Protein AF-A0AAD5H6Z2-F1 (afdb_monomer_lite)

pLDDT: mean 87.4, std 16.62, range [40.72, 98.5]

InterPro domains:
  IPR002963 Expansin [PTHR31867] (13-166)
  IPR007112 Expansin/pollen allergen, DPBB domain [PS50842] (51-167)
  IPR009009 RlpA-like protein, double-psi beta-barrel domain [PF03330] (81-165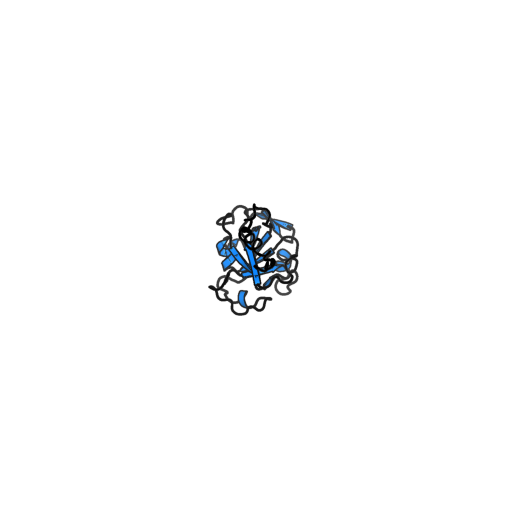)
  IPR036908 RlpA-like domain superfamily [G3DSA:2.40.40.10] (17-167)
  IPR036908 RlpA-like domain superfamily [SSF50685] (31-165)

Organism: NCBI:txid2649997

Secondary structure (DSSP, 8-state):
--PPPPP------S-SS--S--------S--PPPEEEEEES-TT--STTTSSTT---SPPTTSTTTT-EEEEETTSTT-TT-TT-EEEEE----EEE-TTS-EEE-TT-BS-TT-EEEEEEEEEE-S--GGGHHHHHHHSSSSSEEEEEEHHHHHHHB-GGGSEEE-

Sequence (167 aa):
MARQVARTLSLSAVLLVACAAAGAAADSGAGWRTGRATHYSAPGDQWTIHDGSCTHKYIWPDIGPGWDAGAISDQNDEFIGSCGRCYEIRCNPIKFKDGYGAELDRKSVCYDPSASVVIQIVDACPCSYPGNYYSNKRWCCGDMDHFDISVWAFEKLADLKWGVIAL

Radius of gyration: 24.47 Å; chains: 1; bounding box: 32×102×31 Å

Foldseek 3Di:
DDDDDDDDDDPDDDPDPDPPPPPPPPDPPPPDFKFKEFADDDVVGPQVLQPAPLNNHDFACPPDLTQFAKAWFPLDPPNPPQAFDKDKDAFDQQWDAWLVGDIDHRNPFWPDRVDIGIYGYRHHLYCDDPVCNPVSVGARPNPGTYIHTHPVRVVNTGDNVSRMTMD

Structure (mmCIF, N/CA/C/O backbone):
data_AF-A0AAD5H6Z2-F1
#
_entry.id   AF-A0AAD5H6Z2-F1
#
loop_
_atom_site.group_PDB
_atom_site.id
_atom_site.type_symbol
_atom_site.label_atom_id
_atom_site.label_alt_id
_atom_site.label_comp_id
_atom_site.label_asym_id
_atom_site.label_entity_id
_atom_site.label_seq_id
_atom_site.pdbx_PDB_ins_code
_atom_site.Cartn_x
_atom_site.Cartn_y
_atom_site.Cartn_z
_atom_site.occupancy
_atom_site.B_iso_or_equiv
_atom_site.auth_seq_id
_atom_site.auth_comp_id
_atom_site.auth_asym_id
_atom_site.auth_atom_id
_atom_site.pdbx_PDB_model_num
ATOM 1 N N . MET A 1 1 ? 6.665 -89.708 8.529 1.00 44.94 1 MET A N 1
ATOM 2 C CA . MET A 1 1 ? 7.796 -88.873 8.993 1.00 44.94 1 MET A CA 1
ATOM 3 C C . MET A 1 1 ? 7.654 -87.489 8.371 1.00 44.94 1 MET A C 1
ATOM 5 O O . MET A 1 1 ? 8.042 -87.309 7.227 1.00 44.94 1 MET A O 1
ATOM 9 N N . ALA A 1 2 ? 7.018 -86.548 9.071 1.00 40.72 2 ALA A N 1
ATOM 10 C CA . ALA A 1 2 ? 6.809 -85.181 8.589 1.00 40.72 2 ALA A CA 1
ATOM 11 C C . ALA A 1 2 ? 7.687 -84.223 9.406 1.00 40.72 2 ALA A C 1
ATOM 13 O O . ALA A 1 2 ? 7.596 -84.197 10.632 1.00 40.72 2 ALA A O 1
ATOM 14 N N . ARG A 1 3 ? 8.575 -83.488 8.726 1.00 46.94 3 ARG A N 1
ATOM 15 C CA . ARG A 1 3 ? 9.413 -82.434 9.314 1.00 46.94 3 ARG A CA 1
ATOM 16 C C . ARG A 1 3 ? 8.564 -81.177 9.515 1.00 46.94 3 ARG A C 1
ATOM 18 O O . ARG A 1 3 ? 7.939 -80.705 8.570 1.00 46.94 3 ARG A O 1
ATOM 25 N N . GLN A 1 4 ? 8.566 -80.640 10.733 1.00 50.50 4 GLN A N 1
ATOM 26 C CA . GLN A 1 4 ? 8.063 -79.299 11.032 1.00 50.50 4 GLN A CA 1
ATOM 27 C C . GLN A 1 4 ? 8.910 -78.259 10.289 1.00 50.50 4 GLN A C 1
ATOM 29 O O . GLN A 1 4 ? 10.132 -78.248 10.430 1.00 50.50 4 GLN A O 1
ATOM 34 N N . VAL A 1 5 ? 8.263 -77.376 9.527 1.00 56.16 5 VAL A N 1
ATOM 35 C CA . VAL A 1 5 ? 8.890 -76.156 9.007 1.00 56.16 5 VAL A CA 1
ATOM 36 C C . VAL A 1 5 ? 8.455 -75.001 9.900 1.00 56.16 5 VAL A C 1
ATOM 38 O O . VAL A 1 5 ? 7.266 -74.775 10.126 1.00 56.16 5 VAL A O 1
ATOM 41 N N . ALA A 1 6 ? 9.456 -74.347 10.477 1.00 53.34 6 ALA A N 1
ATOM 42 C CA . ALA A 1 6 ? 9.323 -73.264 11.428 1.00 53.34 6 ALA A CA 1
ATOM 43 C C . ALA A 1 6 ? 8.817 -71.966 10.780 1.00 53.34 6 ALA A C 1
ATOM 45 O O . ALA A 1 6 ? 9.007 -71.707 9.594 1.00 53.34 6 ALA A O 1
ATOM 46 N N . ARG A 1 7 ? 8.196 -71.158 11.641 1.00 59.69 7 ARG A N 1
ATOM 47 C CA . ARG A 1 7 ? 7.712 -69.792 11.435 1.00 59.69 7 ARG A CA 1
ATOM 48 C C . ARG A 1 7 ? 8.776 -68.878 10.818 1.00 59.69 7 ARG A C 1
ATOM 50 O O . ARG A 1 7 ? 9.888 -68.805 11.335 1.00 59.69 7 ARG A O 1
ATOM 57 N N . THR A 1 8 ? 8.366 -68.053 9.862 1.00 52.09 8 THR A N 1
ATOM 58 C CA . THR A 1 8 ? 9.019 -66.774 9.563 1.00 52.09 8 THR A CA 1
ATOM 59 C C . THR A 1 8 ? 7.998 -65.643 9.615 1.00 52.09 8 THR A C 1
ATOM 61 O O . THR A 1 8 ? 6.852 -65.773 9.191 1.00 52.09 8 THR A O 1
ATOM 64 N N . LEU A 1 9 ? 8.433 -64.568 10.268 1.00 56.19 9 LEU A N 1
ATOM 65 C CA . LEU A 1 9 ? 7.695 -63.376 10.653 1.00 56.19 9 LEU A CA 1
ATOM 66 C C . LEU A 1 9 ? 7.073 -62.650 9.454 1.00 56.19 9 LEU A C 1
ATOM 68 O O . LEU A 1 9 ? 7.701 -62.489 8.413 1.00 56.19 9 LEU A O 1
ATOM 72 N N . SER A 1 10 ? 5.898 -62.065 9.664 1.00 55.44 10 SER A N 1
ATOM 73 C CA . SER A 1 10 ? 5.467 -60.876 8.923 1.00 55.44 10 SER A CA 1
ATOM 74 C C . SER A 1 10 ? 4.693 -59.955 9.862 1.00 55.44 10 SER A C 1
ATOM 76 O O . SER A 1 10 ? 3.475 -59.843 9.809 1.00 55.44 10 SER A O 1
ATOM 78 N N . LEU A 1 11 ? 5.428 -59.320 10.780 1.00 55.53 11 LEU A N 1
ATOM 79 C CA . LEU A 1 11 ? 4.986 -58.094 11.444 1.00 55.53 11 LEU A CA 1
ATOM 80 C C . LEU A 1 11 ? 5.367 -56.935 10.518 1.00 55.53 11 LEU A C 1
ATOM 82 O O . LEU A 1 11 ? 6.503 -56.482 10.583 1.00 55.53 11 LEU A O 1
ATOM 86 N N . SER A 1 12 ? 4.481 -56.498 9.623 1.00 58.59 12 SER A N 1
ATOM 87 C CA . SER A 1 12 ? 4.563 -55.181 8.955 1.00 58.59 12 SER A CA 1
ATOM 88 C C . SER A 1 12 ? 3.335 -54.963 8.074 1.00 58.59 12 SER A C 1
ATOM 90 O O . SER A 1 12 ? 3.412 -55.067 6.856 1.00 58.59 12 SER A O 1
ATOM 92 N N . ALA A 1 13 ? 2.176 -54.703 8.679 1.00 55.59 13 ALA A N 1
ATOM 93 C CA . ALA A 1 13 ? 0.990 -54.293 7.922 1.00 55.59 13 ALA A CA 1
ATOM 94 C C . ALA A 1 13 ? -0.037 -53.537 8.787 1.00 55.59 13 ALA A C 1
ATOM 96 O O . ALA A 1 13 ? -1.214 -53.866 8.741 1.00 55.59 13 ALA A O 1
ATOM 97 N N . VAL A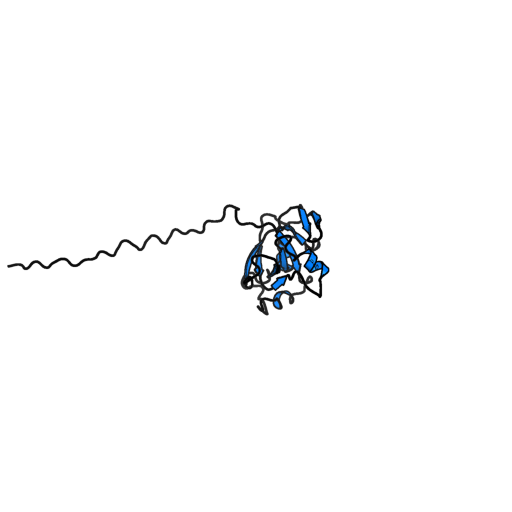 1 14 ? 0.366 -52.567 9.625 1.00 56.47 14 VAL A N 1
ATOM 98 C CA . VAL A 1 14 ? -0.622 -51.745 10.377 1.00 56.47 14 VAL A CA 1
ATOM 99 C C . VAL A 1 14 ? -0.227 -50.260 10.512 1.00 56.47 14 VAL A C 1
ATOM 101 O O . VAL A 1 14 ? -0.714 -49.578 11.399 1.00 56.47 14 VAL A O 1
ATOM 104 N N . LEU A 1 15 ? 0.635 -49.696 9.655 1.00 53.78 15 LEU A N 1
ATOM 105 C CA . LEU A 1 15 ? 1.081 -48.299 9.845 1.00 53.78 15 LEU A CA 1
ATOM 106 C C . LEU A 1 15 ? 1.039 -47.423 8.584 1.00 53.78 15 LEU A C 1
ATOM 108 O O . LEU A 1 15 ? 1.991 -46.708 8.301 1.00 53.78 15 LEU A O 1
ATOM 112 N N . LEU A 1 16 ? -0.049 -47.470 7.806 1.00 53.31 16 LEU A N 1
ATOM 113 C CA . LEU A 1 16 ? -0.158 -46.667 6.573 1.00 53.31 16 LEU A CA 1
ATOM 114 C C . LEU A 1 16 ? -1.502 -45.954 6.341 1.00 53.31 16 LEU A C 1
ATOM 116 O O . LEU A 1 16 ? -1.745 -45.480 5.238 1.00 53.31 16 LEU A O 1
ATOM 120 N N . VAL A 1 17 ? -2.367 -45.805 7.353 1.00 57.84 17 VAL A N 1
ATOM 121 C CA . VAL A 1 17 ? -3.645 -45.073 7.182 1.00 57.84 17 VAL A CA 1
ATOM 122 C C . VAL A 1 17 ? -3.931 -44.134 8.358 1.00 57.84 17 VAL A C 1
ATOM 124 O O . VAL A 1 17 ? -4.954 -44.233 9.023 1.00 57.84 17 VAL A O 1
ATOM 127 N N . ALA A 1 18 ? -3.009 -43.212 8.639 1.00 53.91 18 ALA A N 1
ATOM 128 C CA . ALA A 1 18 ? -3.242 -42.115 9.591 1.00 53.91 18 ALA A CA 1
ATOM 129 C C . ALA A 1 18 ? -2.818 -40.736 9.047 1.00 53.91 18 ALA A C 1
ATOM 131 O O . ALA A 1 18 ? -2.651 -39.795 9.813 1.00 53.91 18 ALA A O 1
ATOM 132 N N . CYS A 1 19 ? -2.643 -40.594 7.728 1.00 53.56 19 CYS A N 1
ATOM 133 C CA . CYS A 1 19 ? -2.171 -39.348 7.104 1.00 53.56 19 CYS A CA 1
ATOM 134 C C . CYS A 1 19 ? -3.255 -38.602 6.300 1.00 53.56 19 CYS A C 1
ATOM 136 O O . CYS A 1 19 ? -2.931 -37.786 5.448 1.00 53.56 19 CYS A O 1
ATOM 138 N N . ALA A 1 20 ? -4.542 -38.882 6.539 1.00 55.81 20 ALA A N 1
ATOM 139 C CA . ALA A 1 20 ? -5.643 -38.351 5.723 1.00 55.81 20 ALA A CA 1
ATOM 140 C C . ALA A 1 20 ? -6.597 -37.388 6.460 1.00 55.81 20 ALA A C 1
ATOM 142 O O . ALA A 1 20 ? -7.710 -37.171 5.997 1.00 55.81 20 ALA A O 1
ATOM 143 N N . ALA A 1 21 ? -6.196 -36.808 7.597 1.00 55.94 21 ALA A N 1
ATOM 144 C CA . ALA A 1 21 ? -7.065 -35.895 8.354 1.00 55.94 21 ALA A CA 1
ATOM 145 C C . ALA A 1 21 ? -6.363 -34.639 8.900 1.00 55.94 21 ALA A C 1
ATOM 147 O O . ALA A 1 21 ? -6.830 -34.051 9.870 1.00 55.94 21 ALA A O 1
ATOM 148 N N . ALA A 1 22 ? -5.288 -34.174 8.259 1.00 54.41 22 ALA A N 1
ATOM 149 C CA . ALA A 1 22 ? -4.869 -32.779 8.402 1.00 54.41 22 ALA A CA 1
ATOM 150 C C . ALA A 1 22 ? -5.667 -31.921 7.404 1.00 54.41 22 ALA A C 1
ATOM 152 O O . ALA A 1 22 ? -5.117 -31.339 6.474 1.00 54.41 22 ALA A O 1
ATOM 153 N N . GLY A 1 23 ? -6.996 -31.919 7.551 1.00 49.75 23 GLY A N 1
ATOM 154 C CA . GLY A 1 23 ? -7.818 -30.884 6.940 1.00 49.75 23 GLY A CA 1
ATOM 155 C C . GLY A 1 23 ? -7.368 -29.554 7.527 1.00 49.75 23 GLY A C 1
ATOM 156 O O . GLY A 1 23 ? -7.272 -29.435 8.748 1.00 49.75 23 GLY A O 1
ATOM 157 N N . ALA A 1 24 ? -7.018 -28.606 6.657 1.00 56.38 24 ALA A N 1
ATOM 158 C CA . ALA A 1 24 ? -6.639 -27.255 7.031 1.00 56.38 24 ALA A CA 1
ATOM 159 C C . ALA A 1 24 ? -7.613 -26.730 8.093 1.00 56.38 24 ALA A C 1
ATOM 161 O O . ALA A 1 24 ? -8.814 -26.614 7.841 1.00 56.38 24 ALA A O 1
ATOM 162 N N . ALA A 1 25 ? -7.100 -26.465 9.294 1.00 50.22 25 ALA A N 1
ATOM 163 C CA . ALA A 1 25 ? -7.834 -25.705 10.283 1.00 50.22 25 ALA A CA 1
ATOM 164 C C . ALA A 1 25 ? -8.031 -24.307 9.687 1.00 50.22 25 ALA A C 1
ATOM 166 O O . ALA A 1 25 ? -7.099 -23.509 9.647 1.00 50.22 25 ALA A O 1
ATOM 167 N N . ALA A 1 26 ? -9.218 -24.060 9.135 1.00 49.41 26 ALA A N 1
ATOM 168 C CA . ALA A 1 26 ? -9.650 -22.729 8.756 1.00 49.41 26 ALA A CA 1
ATOM 169 C C . ALA A 1 26 ? -9.680 -21.883 10.035 1.00 49.41 26 ALA A C 1
ATOM 171 O O . ALA A 1 26 ? -10.398 -22.205 10.985 1.00 49.41 26 ALA A O 1
ATOM 172 N N . ASP A 1 27 ? -8.821 -20.870 10.064 1.00 54.50 27 ASP A N 1
ATOM 173 C CA . ASP A 1 27 ? -8.563 -20.016 11.213 1.00 54.50 27 ASP A CA 1
ATOM 174 C C . ASP A 1 27 ? -9.833 -19.276 11.655 1.00 54.50 27 ASP A C 1
ATOM 176 O O . ASP A 1 27 ? -10.459 -18.521 10.907 1.00 54.50 27 ASP A O 1
ATOM 180 N N . SER A 1 28 ? -10.215 -19.497 12.908 1.00 47.62 28 SER A N 1
ATOM 181 C CA . SER A 1 28 ? -11.261 -18.768 13.608 1.00 47.62 28 SER A CA 1
ATOM 182 C C . SER A 1 28 ? -10.747 -17.385 14.016 1.00 47.62 28 SER A C 1
ATOM 184 O O . SER A 1 28 ? -10.458 -17.160 15.186 1.00 47.62 28 SER A O 1
ATOM 186 N N . GLY A 1 29 ? -10.621 -16.462 13.057 1.00 52.88 29 GLY A N 1
ATOM 187 C CA . GLY A 1 29 ? -10.444 -15.020 13.290 1.00 52.88 29 GLY A CA 1
ATOM 188 C C . GLY A 1 29 ? -9.239 -14.587 14.138 1.00 52.88 29 GLY A C 1
ATOM 189 O O . GLY A 1 29 ? -9.210 -13.433 14.561 1.00 52.88 29 GLY A O 1
ATOM 190 N N . ALA A 1 30 ? -8.269 -15.469 14.393 1.00 54.47 30 ALA A N 1
ATOM 191 C CA . ALA A 1 30 ? -7.105 -15.200 15.232 1.00 54.47 30 ALA A CA 1
ATOM 192 C C . ALA A 1 30 ? -5.874 -14.724 14.428 1.00 54.47 30 ALA A C 1
ATOM 194 O O . ALA A 1 30 ? -4.848 -14.421 15.034 1.00 54.47 30 ALA A O 1
ATOM 195 N N . GLY A 1 31 ? -5.970 -14.620 13.096 1.00 79.19 31 GLY A N 1
ATOM 196 C CA . GLY A 1 31 ? -4.844 -14.311 12.205 1.00 79.19 31 GLY A CA 1
ATOM 197 C C . GLY A 1 31 ? -4.813 -12.931 11.530 1.00 79.19 31 GLY A C 1
ATOM 198 O O . GLY A 1 31 ? -3.829 -12.633 10.859 1.00 79.19 31 GLY A O 1
ATOM 199 N N . TRP A 1 32 ? -5.827 -12.068 11.672 1.00 92.12 32 TRP A N 1
ATOM 200 C CA . TRP A 1 32 ? -5.806 -10.738 11.031 1.00 92.12 32 TRP A CA 1
ATOM 201 C C . TRP A 1 32 ? -4.998 -9.719 11.847 1.00 92.12 32 TRP A C 1
ATOM 203 O O . TRP A 1 32 ? -5.274 -9.508 13.030 1.00 92.12 32 TRP A O 1
ATOM 213 N N . ARG A 1 33 ? -4.044 -9.038 11.200 1.00 95.00 33 ARG A N 1
ATOM 214 C CA . ARG A 1 33 ? -3.295 -7.902 11.763 1.00 95.00 33 ARG A CA 1
ATOM 215 C C . ARG A 1 33 ? -3.901 -6.594 11.259 1.00 95.00 33 ARG A C 1
ATOM 217 O O . ARG A 1 33 ? -4.108 -6.438 10.060 1.00 95.00 33 ARG A O 1
ATOM 224 N N . THR A 1 34 ? -4.169 -5.659 12.169 1.00 96.50 34 THR A N 1
ATOM 225 C CA . THR A 1 34 ? -4.602 -4.308 11.789 1.00 96.50 34 THR A CA 1
ATOM 226 C C . THR A 1 34 ? -3.441 -3.567 11.145 1.00 96.50 34 THR A C 1
ATOM 228 O O . THR A 1 34 ? -2.367 -3.458 11.740 1.00 96.50 34 THR A O 1
ATOM 231 N N . GLY A 1 35 ? -3.686 -2.990 9.977 1.00 97.06 35 GLY A N 1
ATOM 232 C CA . GLY A 1 35 ? -2.686 -2.227 9.248 1.00 97.06 35 GLY A CA 1
ATOM 233 C C . GLY A 1 35 ? -3.298 -1.074 8.472 1.00 97.06 35 GLY A C 1
ATOM 234 O O . GLY A 1 35 ? -4.415 -0.619 8.732 1.00 97.06 35 GLY A O 1
ATOM 235 N N . ARG A 1 36 ? -2.550 -0.591 7.487 1.00 98.00 36 ARG A N 1
ATOM 236 C CA . ARG A 1 36 ? -3.035 0.388 6.515 1.00 98.00 36 ARG A CA 1
ATOM 237 C C . ARG A 1 36 ? -2.413 0.161 5.151 1.00 98.00 36 ARG A C 1
ATOM 239 O O . ARG A 1 36 ? -1.260 -0.261 5.054 1.00 98.00 36 ARG A O 1
ATOM 246 N N . ALA A 1 37 ? -3.140 0.548 4.113 1.00 98.25 37 ALA A N 1
ATOM 247 C CA . ALA A 1 37 ? -2.619 0.576 2.758 1.00 98.25 37 ALA A CA 1
ATOM 248 C C . ALA A 1 37 ? -2.714 1.960 2.130 1.00 98.25 37 ALA A C 1
ATOM 250 O O . ALA A 1 37 ? -3.768 2.593 2.193 1.00 98.25 37 ALA A O 1
ATOM 251 N N . THR A 1 38 ? -1.620 2.405 1.515 1.00 97.88 38 THR A N 1
ATOM 252 C CA . THR A 1 38 ? -1.628 3.450 0.476 1.00 97.88 38 THR A CA 1
ATOM 253 C C . THR A 1 38 ? -1.669 2.784 -0.893 1.00 97.88 38 THR A C 1
ATOM 255 O O . THR A 1 38 ? -1.641 1.556 -0.973 1.00 97.88 38 THR A O 1
ATOM 258 N N . HIS A 1 39 ? -1.761 3.575 -1.961 1.00 95.44 39 HIS A N 1
ATOM 259 C CA . HIS A 1 39 ? -1.523 3.067 -3.306 1.00 95.44 39 HIS A CA 1
ATOM 260 C C . HIS A 1 39 ? -0.326 3.733 -3.977 1.00 95.44 39 HIS A C 1
ATOM 262 O O . HIS A 1 39 ? -0.105 4.937 -3.817 1.00 95.44 39 HIS A O 1
ATOM 268 N N . TYR A 1 40 ? 0.392 2.940 -4.771 1.00 86.56 40 TYR A N 1
ATOM 269 C CA . TYR A 1 40 ? 1.433 3.407 -5.676 1.00 86.56 40 TYR A CA 1
ATOM 270 C C . TYR A 1 40 ? 1.090 3.062 -7.121 1.00 86.56 40 TYR A C 1
ATOM 272 O O . TYR A 1 40 ? 0.299 2.155 -7.402 1.00 86.56 40 TYR A O 1
ATOM 280 N N . SER A 1 41 ? 1.771 3.757 -8.037 1.00 82.06 41 SER A N 1
ATOM 281 C CA . SER A 1 41 ? 1.437 3.915 -9.463 1.00 82.06 41 SER A CA 1
ATOM 282 C C . SER A 1 41 ? 0.401 5.020 -9.680 1.00 82.06 41 SER A C 1
ATOM 284 O O . SER A 1 41 ? -0.580 5.139 -8.950 1.00 82.06 41 SER A O 1
ATOM 286 N N . ALA A 1 42 ? 0.619 5.877 -10.676 1.00 79.19 42 ALA A N 1
ATOM 287 C CA . ALA A 1 42 ? -0.423 6.812 -11.091 1.00 79.19 42 ALA A CA 1
ATOM 288 C C . ALA A 1 42 ? -1.551 6.044 -11.807 1.00 79.19 42 ALA A C 1
ATOM 290 O O . ALA A 1 42 ? -1.285 4.999 -12.403 1.00 79.19 42 ALA A O 1
ATOM 291 N N . PRO A 1 43 ? -2.801 6.545 -11.825 1.00 76.38 43 PRO A N 1
ATOM 292 C CA . PRO A 1 43 ? -3.843 5.957 -12.661 1.00 76.38 43 PRO A CA 1
ATOM 293 C C . PRO A 1 43 ? -3.369 5.822 -14.118 1.00 76.38 43 PRO A C 1
ATOM 295 O O . PRO A 1 43 ? -3.025 6.816 -14.759 1.00 76.38 43 PRO A O 1
ATOM 298 N N . GLY A 1 44 ? -3.329 4.589 -14.627 1.00 76.38 44 GLY A N 1
ATOM 299 C CA . GLY A 1 44 ? -2.844 4.266 -15.975 1.00 76.38 44 GLY A CA 1
ATOM 300 C C . GLY A 1 44 ? -1.337 4.001 -16.099 1.00 76.38 44 GLY A C 1
ATOM 301 O O . GLY A 1 44 ? -0.897 3.594 -17.173 1.00 76.38 44 GLY A O 1
ATOM 302 N N . ASP A 1 45 ? -0.554 4.177 -15.034 1.00 84.69 45 ASP A N 1
ATOM 303 C CA . ASP A 1 45 ? 0.835 3.721 -14.977 1.00 84.69 45 ASP A CA 1
ATOM 304 C C . ASP A 1 45 ? 0.860 2.217 -14.719 1.00 84.69 45 ASP A C 1
ATOM 306 O O . ASP A 1 45 ? 0.394 1.764 -13.681 1.00 84.69 45 ASP A O 1
ATOM 310 N N . GLN A 1 46 ? 1.372 1.459 -15.686 1.00 85.62 46 GLN A N 1
ATOM 311 C CA . GLN A 1 46 ? 1.467 -0.000 -15.638 1.00 85.62 46 GLN A CA 1
ATOM 312 C C . GLN A 1 46 ? 2.866 -0.489 -15.249 1.00 85.62 46 GLN A C 1
ATOM 314 O O . GLN A 1 46 ? 3.047 -1.678 -15.023 1.00 85.62 46 GLN A O 1
ATOM 319 N N . TRP A 1 47 ? 3.867 0.393 -15.191 1.00 87.00 47 TRP A N 1
ATOM 320 C CA . TRP A 1 47 ? 5.272 -0.021 -15.192 1.00 87.00 47 TRP A CA 1
ATOM 321 C C . TRP A 1 47 ? 5.910 -0.058 -13.811 1.00 87.00 47 TRP A C 1
ATOM 323 O O . TRP A 1 47 ? 6.764 -0.904 -13.558 1.00 87.00 47 TRP A O 1
ATOM 333 N N . THR A 1 48 ? 5.475 0.802 -12.897 1.00 87.06 48 THR A N 1
ATOM 334 C CA . THR A 1 48 ? 6.022 0.912 -11.534 1.00 87.06 48 THR A CA 1
ATOM 335 C C . THR A 1 48 ? 6.003 -0.400 -10.756 1.00 87.06 48 THR A C 1
ATOM 337 O O . THR A 1 48 ? 6.946 -0.678 -10.023 1.00 87.06 48 THR A O 1
ATOM 340 N N . ILE A 1 49 ? 4.989 -1.246 -10.950 1.00 91.31 49 ILE A N 1
ATOM 341 C CA . ILE A 1 49 ? 4.914 -2.555 -10.282 1.00 91.31 49 ILE A CA 1
ATOM 342 C C . ILE A 1 49 ? 5.948 -3.569 -10.805 1.00 91.31 49 ILE A C 1
ATOM 344 O O . ILE A 1 49 ? 6.250 -4.543 -10.122 1.00 91.31 49 ILE A O 1
ATOM 348 N N . HIS A 1 50 ? 6.497 -3.369 -12.008 1.00 90.50 50 HIS A N 1
ATOM 349 C CA . HIS A 1 50 ? 7.426 -4.303 -12.660 1.00 90.50 50 HIS A CA 1
ATOM 350 C C . HIS A 1 50 ? 8.892 -4.086 -12.258 1.00 90.50 50 HIS A C 1
ATOM 352 O O . HIS A 1 50 ? 9.699 -5.021 -12.288 1.00 90.50 50 HIS A O 1
ATOM 358 N N . ASP A 1 51 ? 9.241 -2.864 -11.859 1.00 87.75 51 ASP A N 1
ATOM 359 C CA . ASP A 1 51 ? 10.611 -2.463 -11.518 1.00 87.75 51 ASP A CA 1
ATOM 360 C C . ASP A 1 51 ? 10.879 -2.437 -10.003 1.00 87.75 51 ASP A C 1
ATOM 362 O O . ASP A 1 51 ? 11.850 -1.835 -9.544 1.00 87.75 51 ASP A O 1
ATOM 366 N N . GLY A 1 52 ? 10.044 -3.134 -9.229 1.00 86.94 52 GLY A N 1
ATOM 367 C CA . GLY A 1 52 ? 10.177 -3.231 -7.781 1.00 86.94 52 GLY A CA 1
ATOM 368 C C . GLY A 1 52 ? 11.442 -3.955 -7.302 1.00 86.94 52 GLY A C 1
ATOM 369 O O . GLY A 1 52 ? 12.103 -4.719 -8.018 1.00 86.94 52 GLY A O 1
ATOM 370 N N . SER A 1 53 ? 11.752 -3.754 -6.024 1.00 94.06 53 SER A N 1
ATOM 371 C CA . SER A 1 53 ? 12.939 -4.243 -5.312 1.00 94.06 53 SER A CA 1
ATOM 372 C C . SER A 1 53 ? 13.104 -5.768 -5.323 1.00 94.06 53 SER A C 1
ATOM 374 O O . SER A 1 53 ? 14.206 -6.264 -5.091 1.00 94.06 53 SER A O 1
ATOM 376 N N . CYS A 1 54 ? 12.045 -6.529 -5.623 1.00 94.50 54 CYS A N 1
ATOM 377 C CA . CYS A 1 54 ? 12.098 -7.989 -5.721 1.00 94.50 54 CYS A CA 1
ATOM 378 C C . CYS A 1 54 ? 12.561 -8.513 -7.084 1.00 94.50 54 CYS A C 1
ATOM 380 O O . CYS A 1 54 ? 12.698 -9.722 -7.261 1.00 94.50 54 CYS A O 1
ATOM 382 N N . THR A 1 55 ? 12.847 -7.637 -8.052 1.00 89.25 55 THR A N 1
ATOM 383 C CA . THR A 1 55 ? 13.440 -7.994 -9.355 1.00 89.25 55 THR A CA 1
ATOM 384 C C . THR A 1 55 ? 12.613 -8.962 -10.214 1.00 89.25 55 THR A C 1
ATOM 386 O O . THR A 1 55 ? 13.160 -9.592 -11.118 1.00 89.25 55 THR A O 1
ATOM 389 N N . HIS A 1 56 ? 11.294 -9.044 -9.995 1.00 84.94 56 HIS A N 1
ATOM 390 C CA . HIS A 1 56 ? 10.390 -9.891 -10.789 1.00 84.94 56 HIS A CA 1
ATOM 391 C C . HIS A 1 56 ? 10.342 -9.512 -12.280 1.00 84.94 56 HIS A C 1
ATOM 393 O O . HIS A 1 56 ? 9.990 -10.357 -13.102 1.00 84.94 56 HIS A O 1
ATOM 399 N N . LYS A 1 57 ? 10.747 -8.284 -12.643 1.00 87.38 57 LYS A N 1
ATOM 400 C CA . LYS A 1 57 ? 10.628 -7.732 -14.001 1.00 87.38 57 LYS A CA 1
ATOM 401 C C . LYS A 1 57 ? 9.163 -7.705 -14.427 1.00 87.38 57 LYS A C 1
ATOM 403 O O . LYS A 1 57 ? 8.296 -7.342 -13.641 1.00 87.38 57 LYS A O 1
ATOM 408 N N . TYR A 1 58 ? 8.884 -8.034 -15.683 1.00 92.56 58 TYR A N 1
ATOM 409 C CA . TYR A 1 58 ? 7.529 -8.008 -16.203 1.00 92.56 58 TYR A CA 1
ATOM 410 C C . TYR A 1 58 ? 6.627 -8.989 -15.440 1.00 92.56 58 TYR A C 1
ATOM 412 O O . TYR A 1 58 ? 6.891 -10.191 -15.404 1.00 92.56 58 TYR A O 1
ATOM 420 N N . ILE A 1 59 ? 5.551 -8.459 -14.860 1.00 92.31 59 ILE A N 1
ATOM 421 C CA . ILE A 1 59 ? 4.533 -9.217 -14.129 1.00 92.31 59 ILE A CA 1
ATOM 422 C C . ILE A 1 59 ? 3.325 -9.370 -15.046 1.00 92.31 59 ILE A C 1
ATOM 424 O O . ILE A 1 59 ? 2.720 -8.383 -15.470 1.00 92.31 59 ILE A O 1
ATOM 428 N N . TRP A 1 60 ? 2.965 -10.613 -15.340 1.00 92.31 60 TRP A N 1
ATOM 429 C CA . TRP A 1 60 ? 1.791 -10.919 -16.148 1.00 92.31 60 TRP A CA 1
ATOM 430 C C . TRP A 1 60 ? 0.511 -10.637 -15.351 1.00 92.31 60 TRP A C 1
ATOM 432 O O . TRP A 1 60 ? 0.410 -11.099 -14.216 1.00 92.31 60 TRP A O 1
ATOM 442 N N . PRO A 1 61 ? -0.474 -9.912 -15.910 1.00 91.75 61 PRO A N 1
ATOM 443 C CA . PRO A 1 61 ? -1.705 -9.569 -15.192 1.00 91.75 61 PRO A CA 1
ATOM 444 C C . PRO A 1 61 ? -2.573 -10.785 -14.835 1.00 91.75 61 PRO A C 1
ATOM 446 O O . PRO A 1 61 ? -3.414 -10.692 -13.948 1.00 91.75 61 PRO A O 1
ATOM 449 N N . ASP A 1 62 ? -2.386 -11.910 -15.521 1.00 92.88 62 ASP A N 1
ATOM 450 C CA . ASP A 1 62 ? -3.210 -13.118 -15.455 1.00 92.88 62 ASP A CA 1
ATOM 451 C C . ASP A 1 62 ? -2.511 -14.324 -14.798 1.00 92.88 62 ASP A C 1
ATOM 453 O O . ASP A 1 62 ? -3.088 -15.411 -14.732 1.00 92.88 62 ASP A O 1
ATOM 457 N N . ILE A 1 63 ? -1.286 -14.154 -14.281 1.00 89.38 63 ILE A N 1
ATOM 458 C CA . ILE A 1 63 ? -0.534 -15.216 -13.594 1.00 89.38 63 ILE A CA 1
ATOM 459 C C . ILE A 1 63 ? -0.413 -14.900 -12.100 1.00 89.38 63 ILE A C 1
ATOM 461 O O . ILE A 1 63 ? 0.137 -13.872 -11.709 1.00 89.38 63 ILE A O 1
ATOM 465 N N . GLY A 1 64 ? -0.862 -15.828 -11.248 1.00 89.81 64 GLY A N 1
ATOM 466 C CA . GLY A 1 64 ? -0.867 -15.629 -9.794 1.00 89.81 64 GLY A CA 1
ATOM 467 C C . GLY A 1 64 ? -1.797 -14.477 -9.388 1.00 89.81 64 GLY A C 1
ATOM 468 O O . GLY A 1 64 ? -2.827 -14.289 -10.033 1.00 89.81 64 GLY A O 1
ATOM 469 N N . PRO A 1 65 ? -1.451 -13.688 -8.353 1.00 92.19 65 PRO A N 1
ATOM 470 C CA . PRO A 1 65 ? -2.147 -12.432 -8.042 1.00 92.19 65 PRO A CA 1
ATOM 471 C C . PRO A 1 65 ? -2.040 -11.368 -9.151 1.00 92.19 65 PRO A C 1
ATOM 473 O O . PRO A 1 65 ? -2.740 -10.359 -9.120 1.00 92.19 65 PRO A O 1
ATOM 476 N N . GLY A 1 66 ? -1.172 -11.580 -10.146 1.00 93.69 66 GLY A N 1
ATOM 477 C CA . GLY A 1 66 ? -0.998 -10.681 -11.276 1.00 93.69 66 GLY A CA 1
ATOM 478 C C . GLY A 1 66 ? -0.612 -9.275 -10.831 1.00 93.69 66 GLY A C 1
ATOM 479 O O . GLY A 1 66 ? 0.393 -9.076 -10.152 1.00 93.69 66 GLY A O 1
ATOM 480 N N . TRP A 1 67 ? -1.416 -8.288 -11.217 1.00 94.75 67 TRP A N 1
ATOM 481 C CA . TRP A 1 67 ? -1.184 -6.884 -10.863 1.00 94.75 67 TRP A CA 1
ATOM 482 C C . TRP A 1 67 ? -1.694 -6.497 -9.475 1.00 94.75 67 TRP A C 1
ATOM 484 O O . TRP A 1 67 ? -1.559 -5.334 -9.092 1.00 94.75 67 TRP A O 1
ATOM 494 N N . ASP A 1 68 ? -2.207 -7.448 -8.690 1.00 96.19 68 ASP A N 1
ATOM 495 C CA . ASP A 1 68 ? -2.403 -7.269 -7.251 1.00 96.19 68 ASP A CA 1
ATOM 496 C C . ASP A 1 68 ? -1.043 -7.348 -6.547 1.00 96.19 68 ASP A C 1
ATOM 498 O O . ASP A 1 68 ? -0.661 -8.338 -5.926 1.00 96.19 68 ASP A O 1
ATOM 502 N N . ALA A 1 69 ? -0.270 -6.283 -6.718 1.00 96.19 69 ALA A N 1
ATOM 503 C CA . ALA A 1 69 ? 1.089 -6.141 -6.235 1.00 96.19 69 ALA A CA 1
ATOM 504 C C . ALA A 1 69 ? 1.121 -5.286 -4.964 1.00 96.19 69 ALA A C 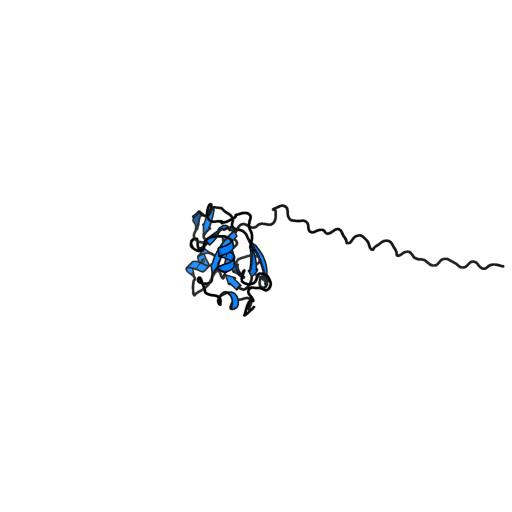1
ATOM 506 O O . ALA A 1 69 ? 0.327 -4.360 -4.799 1.00 96.19 69 ALA A O 1
ATOM 507 N N . GLY A 1 70 ? 2.078 -5.559 -4.084 1.00 97.19 70 GLY A N 1
ATOM 508 C CA . GLY A 1 70 ? 2.320 -4.772 -2.883 1.00 97.19 70 GLY A CA 1
ATOM 509 C C . GLY A 1 70 ? 3.797 -4.540 -2.607 1.00 97.19 70 GLY A C 1
ATOM 510 O O . GLY A 1 70 ? 4.660 -5.333 -2.994 1.00 97.19 70 GLY A O 1
ATOM 511 N N . ALA A 1 71 ? 4.065 -3.448 -1.907 1.00 97.75 71 ALA A N 1
ATOM 512 C CA . ALA A 1 71 ? 5.348 -3.108 -1.332 1.00 97.75 71 ALA A CA 1
ATOM 513 C C . ALA A 1 71 ? 5.214 -3.123 0.192 1.00 97.75 71 ALA A C 1
ATOM 515 O O . ALA A 1 71 ? 4.451 -2.345 0.767 1.00 97.75 71 ALA A O 1
ATOM 516 N N . ILE A 1 72 ? 5.921 -4.029 0.861 1.00 98.06 72 ILE A N 1
ATOM 517 C CA . ILE A 1 72 ? 5.881 -4.123 2.325 1.00 98.06 72 ILE A CA 1
ATOM 518 C C . ILE A 1 72 ? 6.874 -3.143 2.950 1.00 98.06 72 ILE A C 1
ATOM 520 O O . ILE A 1 72 ? 7.972 -2.946 2.422 1.00 98.06 72 ILE A O 1
ATOM 524 N N . SER A 1 73 ? 6.487 -2.504 4.058 1.00 97.69 73 SER A N 1
ATOM 525 C CA . SER A 1 73 ? 7.375 -1.608 4.808 1.00 97.69 73 SER A CA 1
ATOM 526 C C . SER A 1 73 ? 8.685 -2.303 5.198 1.00 97.69 73 SER A C 1
ATOM 528 O O . SER A 1 73 ? 8.664 -3.412 5.729 1.00 97.69 73 SER A O 1
ATOM 530 N N . ASP A 1 74 ? 9.819 -1.618 5.018 1.00 97.31 74 ASP A N 1
ATOM 531 C CA . ASP A 1 74 ? 11.136 -2.102 5.464 1.00 97.31 74 ASP A CA 1
ATOM 532 C C . ASP A 1 74 ? 11.306 -2.158 6.993 1.00 97.31 74 ASP A C 1
ATOM 534 O O . ASP A 1 74 ? 12.299 -2.689 7.490 1.00 97.31 74 ASP A O 1
ATOM 538 N N . GLN A 1 75 ? 10.335 -1.622 7.738 1.00 97.44 75 GLN A N 1
ATOM 539 C CA . GLN A 1 75 ? 10.267 -1.684 9.198 1.00 97.44 75 GLN A CA 1
ATOM 540 C C . GLN A 1 75 ? 9.348 -2.802 9.703 1.00 97.44 75 GLN A C 1
ATOM 542 O O . GLN A 1 75 ? 9.267 -3.012 10.912 1.00 97.44 75 GLN A O 1
ATOM 547 N N . ASN A 1 76 ? 8.629 -3.491 8.813 1.00 97.31 76 ASN A N 1
ATOM 548 C CA . ASN A 1 76 ? 7.781 -4.610 9.202 1.00 97.31 76 ASN A CA 1
ATOM 549 C C . ASN A 1 76 ? 8.649 -5.821 9.601 1.00 97.31 76 ASN A C 1
ATOM 551 O O . ASN A 1 76 ? 9.696 -6.086 9.007 1.00 97.31 76 ASN A O 1
ATOM 555 N N . ASP A 1 77 ? 8.214 -6.570 10.612 1.00 96.19 77 ASP A N 1
ATOM 556 C CA . ASP A 1 77 ? 8.916 -7.752 11.126 1.00 96.19 77 ASP A CA 1
ATOM 557 C C . ASP A 1 77 ? 9.013 -8.884 10.093 1.00 96.19 77 ASP A C 1
ATOM 559 O O . ASP A 1 77 ? 9.976 -9.652 10.074 1.00 96.19 77 ASP A O 1
ATOM 563 N N . GLU A 1 78 ? 8.061 -8.925 9.169 1.00 96.38 78 GLU A N 1
ATOM 564 C CA . GLU A 1 78 ? 8.039 -9.800 8.010 1.00 96.38 78 GLU A CA 1
ATOM 565 C C . GLU A 1 78 ? 8.618 -9.127 6.757 1.00 96.38 78 GLU A C 1
ATOM 567 O O . GLU A 1 78 ? 8.318 -9.543 5.643 1.00 96.38 78 GLU A O 1
ATOM 572 N N . PHE A 1 79 ? 9.469 -8.104 6.861 1.00 97.88 79 PHE A N 1
ATOM 573 C CA . PHE A 1 79 ? 10.117 -7.538 5.672 1.00 97.88 79 PHE A CA 1
ATOM 574 C C . PHE A 1 79 ? 11.142 -8.503 5.055 1.00 97.88 79 PHE A C 1
ATOM 576 O O . PHE A 1 79 ? 11.171 -8.724 3.840 1.00 97.88 79 PHE A O 1
ATOM 583 N N . ILE A 1 80 ? 11.990 -9.115 5.884 1.00 97.19 80 ILE A N 1
ATOM 584 C CA . ILE A 1 80 ? 13.073 -9.981 5.408 1.00 97.19 80 ILE A CA 1
ATOM 585 C C . ILE A 1 80 ? 12.495 -11.253 4.771 1.00 97.19 80 ILE A C 1
ATOM 587 O O . ILE A 1 80 ? 11.681 -11.966 5.365 1.00 97.19 80 ILE A O 1
ATOM 591 N N . GLY A 1 81 ? 12.924 -11.535 3.538 1.00 96.50 81 GLY A N 1
ATOM 592 C CA . GLY A 1 81 ? 12.442 -12.678 2.756 1.00 96.50 81 GLY A CA 1
ATOM 593 C C . GLY A 1 81 ? 11.003 -12.533 2.252 1.00 96.50 81 GLY A C 1
ATOM 594 O O . GLY A 1 81 ? 10.367 -13.542 1.965 1.00 96.50 81 GLY A O 1
ATOM 595 N N . SER A 1 82 ? 10.475 -11.307 2.180 1.00 97.56 82 SER A N 1
ATOM 596 C CA . SER A 1 82 ? 9.092 -11.048 1.761 1.00 97.56 82 SER A CA 1
ATOM 597 C C . SER A 1 82 ? 8.843 -11.161 0.270 1.00 97.56 82 SER A C 1
ATOM 599 O O . SER A 1 82 ? 7.716 -11.445 -0.118 1.00 97.56 82 SER A O 1
ATOM 601 N N . CYS A 1 83 ? 9.865 -10.993 -0.566 1.00 97.38 83 CYS A N 1
ATOM 602 C CA . CYS A 1 83 ? 9.706 -11.069 -2.011 1.00 97.38 83 CYS A CA 1
ATOM 603 C C . CYS A 1 83 ? 9.013 -12.364 -2.452 1.00 97.38 83 CYS A C 1
ATOM 605 O O . CYS A 1 83 ? 9.456 -13.467 -2.134 1.00 97.38 83 CYS A O 1
ATOM 607 N N . GLY A 1 84 ? 7.907 -12.208 -3.179 1.00 95.75 84 GLY A N 1
ATOM 608 C CA . GLY A 1 84 ? 7.080 -13.304 -3.672 1.00 95.75 84 GLY A CA 1
ATOM 609 C C . GLY A 1 84 ? 6.066 -13.859 -2.664 1.00 95.75 84 GLY A C 1
ATOM 610 O O . GLY A 1 84 ? 5.183 -14.612 -3.084 1.00 95.75 84 GLY A O 1
ATOM 611 N N . ARG A 1 85 ? 6.129 -13.482 -1.374 1.00 97.25 85 ARG A N 1
ATOM 612 C CA . ARG A 1 85 ? 5.083 -13.825 -0.395 1.00 97.25 85 ARG A CA 1
ATOM 613 C C . ARG A 1 85 ? 3.759 -13.188 -0.797 1.00 97.25 85 ARG A C 1
ATOM 615 O O . ARG A 1 85 ? 3.731 -12.083 -1.338 1.00 97.25 85 ARG A O 1
ATOM 622 N N . CYS A 1 86 ? 2.673 -13.896 -0.510 1.00 97.31 86 CYS A N 1
ATOM 623 C CA . CYS A 1 86 ? 1.321 -13.406 -0.721 1.00 97.31 86 CYS A CA 1
ATOM 624 C C . CYS A 1 86 ? 0.668 -13.073 0.620 1.00 97.31 86 CYS A C 1
ATOM 626 O O . CYS A 1 86 ? 0.820 -13.831 1.577 1.00 97.31 86 CYS A O 1
ATOM 628 N N . TYR A 1 87 ? -0.072 -11.971 0.657 1.00 97.94 87 TYR A N 1
ATOM 629 C CA . TYR A 1 87 ? -0.844 -11.530 1.812 1.00 97.94 87 TYR A CA 1
ATOM 630 C C . TYR A 1 87 ? -2.296 -11.364 1.400 1.00 97.94 87 TYR A C 1
ATOM 632 O O . TYR A 1 87 ? -2.585 -10.745 0.379 1.00 97.94 87 TYR A O 1
ATOM 640 N N . GLU A 1 88 ? -3.208 -11.907 2.195 1.00 97.88 88 GLU A N 1
ATOM 641 C CA . GLU A 1 88 ? -4.618 -11.566 2.075 1.00 97.88 88 GLU A CA 1
ATOM 642 C C . GLU A 1 88 ? -4.867 -10.276 2.861 1.00 97.88 88 GLU A C 1
ATOM 644 O O . GLU A 1 88 ? -4.496 -10.172 4.029 1.00 97.88 88 GLU A O 1
ATOM 649 N N . ILE A 1 89 ? -5.459 -9.280 2.209 1.00 98.12 89 ILE A N 1
ATOM 650 C CA . ILE A 1 89 ? -5.770 -7.977 2.796 1.00 98.12 89 ILE A CA 1
ATOM 651 C C . ILE A 1 89 ? -7.244 -7.652 2.581 1.00 98.12 89 ILE A C 1
ATOM 653 O O . ILE A 1 89 ? -7.849 -8.075 1.598 1.00 98.12 89 ILE A O 1
ATOM 657 N N . ARG A 1 90 ? -7.835 -6.868 3.479 1.00 97.94 90 ARG A N 1
ATOM 658 C CA . ARG A 1 90 ? -9.209 -6.375 3.339 1.00 97.94 90 ARG A CA 1
ATOM 659 C C . ARG A 1 90 ? -9.324 -4.973 3.897 1.00 97.94 90 ARG A C 1
ATOM 661 O O . ARG A 1 90 ? -8.558 -4.606 4.774 1.00 97.94 90 ARG A O 1
ATOM 668 N N . CYS A 1 91 ? -10.290 -4.201 3.421 1.00 98.38 91 CYS A N 1
ATOM 669 C CA . CYS A 1 91 ? -10.526 -2.873 3.970 1.00 98.38 91 CYS A CA 1
ATOM 670 C C . CYS A 1 91 ? -11.202 -2.963 5.344 1.00 98.38 91 CYS A C 1
ATOM 672 O O . CYS A 1 91 ? -12.215 -3.644 5.509 1.00 98.38 91 CYS A O 1
ATOM 674 N N . ASN A 1 92 ? -10.672 -2.227 6.318 1.00 97.94 92 ASN A N 1
ATOM 675 C CA . ASN A 1 92 ? -11.150 -2.213 7.694 1.00 97.94 92 ASN A CA 1
ATOM 676 C C . ASN A 1 92 ? -11.749 -0.837 8.041 1.00 97.94 92 ASN A C 1
ATOM 678 O O . ASN A 1 92 ? -11.018 0.155 8.099 1.00 97.94 92 ASN A O 1
ATOM 682 N N . PRO A 1 93 ? -13.074 -0.722 8.259 1.00 97.81 93 PRO A N 1
ATOM 683 C CA . PRO A 1 93 ? -13.766 0.559 8.415 1.00 97.81 93 PRO A CA 1
ATOM 684 C C . PRO A 1 93 ? -13.551 1.178 9.809 1.00 97.81 93 PRO A C 1
ATOM 686 O O . PRO A 1 93 ? -14.473 1.291 10.621 1.00 97.81 93 PRO A O 1
ATOM 689 N N . ILE A 1 94 ? -12.327 1.623 10.088 1.00 98.12 94 ILE A N 1
ATOM 690 C CA . ILE A 1 94 ? -11.915 2.207 11.370 1.00 98.12 94 ILE A CA 1
ATOM 691 C C . ILE A 1 94 ? -11.278 3.591 11.205 1.00 98.12 94 ILE A C 1
ATOM 693 O O . ILE A 1 94 ? -11.068 4.101 10.107 1.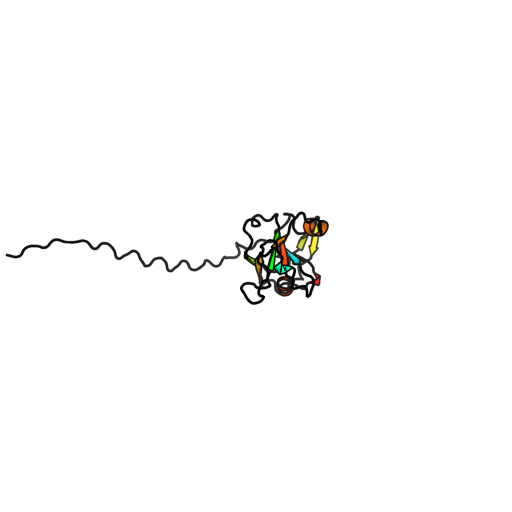00 98.12 94 ILE A O 1
ATOM 697 N N . LYS A 1 95 ? -10.984 4.222 12.342 1.00 98.25 95 LYS A N 1
ATOM 698 C CA . LYS A 1 95 ? -10.073 5.366 12.429 1.00 98.25 95 LYS A CA 1
ATOM 699 C C . LYS A 1 95 ? -8.671 4.858 12.734 1.00 98.25 95 LYS A C 1
ATOM 701 O O . LYS A 1 95 ? -8.529 3.926 13.522 1.00 98.25 95 LYS A O 1
ATOM 706 N N . PHE A 1 96 ? -7.655 5.509 12.188 1.00 97.50 96 PHE A N 1
ATOM 707 C CA . PHE A 1 96 ? -6.260 5.245 12.536 1.00 97.50 96 PHE A CA 1
ATOM 708 C C . PHE A 1 96 ? -5.434 6.528 12.472 1.00 97.50 96 PHE A C 1
ATOM 710 O O . PHE A 1 96 ? -5.899 7.552 11.968 1.00 97.50 96 PHE A O 1
ATOM 717 N N . LYS A 1 97 ? -4.218 6.480 13.017 1.00 97.12 97 LYS A N 1
ATOM 718 C CA . LYS A 1 97 ? -3.262 7.587 12.954 1.00 97.12 97 LYS A CA 1
ATOM 719 C C . LYS A 1 97 ? -2.230 7.341 11.863 1.00 97.12 97 LYS A C 1
ATOM 721 O O . LYS A 1 97 ? -1.858 6.197 11.608 1.00 97.12 97 LYS A O 1
ATOM 726 N N . ASP A 1 98 ? -1.776 8.412 11.232 1.00 97.06 98 ASP A N 1
ATOM 727 C CA . ASP A 1 98 ? -0.577 8.364 10.401 1.00 97.06 98 ASP A CA 1
ATOM 728 C C . ASP A 1 98 ? 0.710 8.409 11.244 1.00 97.06 98 ASP A C 1
ATOM 730 O O . ASP A 1 98 ? 0.667 8.680 12.449 1.00 97.06 98 ASP A O 1
ATOM 734 N N . GLY A 1 99 ? 1.866 8.205 10.603 1.00 96.31 99 GLY A N 1
ATOM 735 C CA . GLY A 1 99 ? 3.178 8.253 11.258 1.00 96.31 99 GLY A CA 1
ATOM 736 C C . GLY A 1 99 ? 3.578 9.629 11.809 1.00 96.31 99 GLY A C 1
ATOM 737 O O . GLY A 1 99 ? 4.626 9.759 12.439 1.00 96.31 99 GLY A O 1
ATOM 738 N N . TYR A 1 100 ? 2.754 10.663 11.604 1.00 96.88 100 TYR A N 1
ATOM 739 C CA . TYR A 1 100 ? 2.909 11.996 12.194 1.00 96.88 100 TYR A CA 1
ATOM 740 C C . TYR A 1 100 ? 1.883 12.291 13.296 1.00 96.88 100 TYR A C 1
ATOM 742 O O . TYR A 1 100 ? 1.909 13.368 13.893 1.00 96.88 100 TYR A O 1
ATOM 750 N N . GLY A 1 101 ? 1.019 11.328 13.617 1.00 96.19 101 GLY A N 1
ATOM 751 C CA . GLY A 1 101 ? 0.057 11.398 14.709 1.00 96.19 101 GLY A CA 1
ATOM 752 C C . GLY A 1 101 ? -1.292 12.022 14.349 1.00 96.19 101 GLY A C 1
ATOM 753 O O . GLY A 1 101 ? -2.140 12.129 15.239 1.00 96.19 101 GLY A O 1
ATOM 754 N N . ALA A 1 102 ? -1.530 12.404 13.090 1.00 97.00 102 ALA A N 1
ATOM 755 C CA . ALA A 1 102 ? -2.839 12.890 12.664 1.00 97.00 102 ALA A CA 1
ATOM 756 C C . ALA A 1 102 ? -3.829 11.724 12.532 1.00 97.00 102 ALA A C 1
ATOM 758 O O . ALA A 1 102 ? -3.520 10.692 11.939 1.00 97.00 102 ALA A O 1
ATOM 759 N N . GLU A 1 103 ? -5.031 11.888 13.091 1.00 97.88 103 GLU A N 1
ATOM 760 C CA . GLU A 1 103 ? -6.109 10.901 12.986 1.00 97.88 103 GLU A CA 1
ATOM 761 C C . GLU A 1 103 ? -6.854 11.048 11.652 1.00 97.88 103 GLU A C 1
ATOM 763 O O . GLU A 1 103 ? -7.223 12.150 11.243 1.00 97.88 103 GLU A O 1
ATOM 768 N N . LEU A 1 104 ? -7.112 9.919 10.996 1.00 98.06 104 LEU A N 1
ATOM 769 C CA . LEU A 1 104 ? -7.848 9.821 9.742 1.00 98.06 104 LEU A CA 1
ATOM 770 C C . LEU A 1 104 ? -9.123 9.013 9.969 1.00 98.06 104 LEU A C 1
ATOM 772 O O . LEU A 1 104 ? -9.075 7.877 10.444 1.00 98.06 104 LEU A O 1
ATOM 776 N N . ASP A 1 105 ? -10.272 9.587 9.606 1.00 97.88 105 ASP A N 1
ATOM 777 C CA . ASP A 1 105 ? -11.540 8.858 9.601 1.00 97.88 105 ASP A CA 1
ATOM 778 C C . ASP A 1 105 ? -11.703 8.088 8.290 1.00 97.88 105 ASP A C 1
ATOM 780 O O . ASP A 1 105 ? -11.743 8.685 7.208 1.00 97.88 105 ASP A O 1
ATOM 784 N N . ARG A 1 106 ? -11.741 6.756 8.395 1.00 98.06 106 ARG A N 1
ATOM 785 C CA . ARG A 1 106 ? -11.948 5.827 7.282 1.00 98.06 106 ARG A CA 1
ATOM 786 C C . ARG A 1 106 ? -13.110 4.858 7.531 1.00 98.06 106 ARG A C 1
ATOM 788 O O . ARG A 1 106 ? -13.214 3.829 6.877 1.00 98.06 106 ARG A O 1
ATOM 795 N N . LYS A 1 107 ? -14.051 5.199 8.417 1.00 98.06 107 LYS A N 1
ATOM 796 C CA . LYS A 1 107 ? -15.180 4.311 8.758 1.00 98.06 107 LYS A CA 1
ATOM 797 C C . LYS A 1 107 ? -16.153 4.024 7.611 1.00 98.06 107 LYS A C 1
ATOM 799 O O . LYS A 1 107 ? -16.887 3.048 7.672 1.00 98.06 107 LYS A O 1
ATOM 804 N N . SER A 1 108 ? -16.194 4.874 6.588 1.00 97.00 108 SER A N 1
ATOM 805 C CA . SER A 1 108 ? -17.168 4.789 5.491 1.00 97.00 108 SER A CA 1
ATOM 806 C C . SER A 1 108 ? -16.518 4.679 4.109 1.00 97.00 108 SER A C 1
ATOM 808 O O . SER A 1 108 ? -17.119 5.104 3.125 1.00 97.00 108 SER A O 1
ATOM 810 N N . VAL A 1 109 ? -15.264 4.217 4.032 1.00 97.75 109 VAL A N 1
ATOM 811 C CA . VAL A 1 109 ? -14.485 4.248 2.775 1.00 97.75 109 VAL A CA 1
ATOM 812 C C . VAL A 1 109 ? -14.426 2.912 2.052 1.00 97.75 109 VAL A C 1
ATOM 814 O O . VAL A 1 109 ? -14.235 2.902 0.840 1.00 97.75 109 VAL A O 1
ATOM 817 N N . CYS A 1 110 ? -14.582 1.813 2.788 1.00 98.38 110 CYS A N 1
ATOM 818 C CA . CYS A 1 110 ? -14.560 0.468 2.235 1.00 98.38 110 CYS A CA 1
ATOM 819 C C . CYS A 1 110 ? -15.789 0.236 1.356 1.00 98.38 110 CYS A C 1
ATOM 821 O O . CYS A 1 110 ? -16.903 0.551 1.780 1.00 98.38 110 CYS A O 1
ATOM 823 N N . TYR A 1 111 ? -15.599 -0.353 0.175 1.00 98.38 111 TYR A N 1
ATOM 824 C CA . TYR A 1 111 ? -16.725 -0.791 -0.654 1.00 98.38 111 TYR A CA 1
ATOM 825 C C . TYR A 1 111 ? -17.466 -1.967 -0.015 1.00 98.38 111 TYR A C 1
ATOM 827 O O . TYR A 1 111 ? -18.686 -1.926 0.126 1.00 98.38 111 TYR A O 1
ATOM 835 N N . ASP A 1 112 ? -16.715 -2.978 0.420 1.00 97.88 112 ASP A N 1
ATOM 836 C CA . ASP A 1 112 ? -17.224 -4.141 1.138 1.00 97.88 112 ASP A CA 1
ATOM 837 C C . ASP A 1 112 ? -16.190 -4.577 2.195 1.00 97.88 112 ASP A C 1
ATOM 839 O O . ASP A 1 112 ? -15.147 -5.123 1.838 1.00 97.88 112 ASP A O 1
ATOM 843 N N . PRO A 1 113 ? -16.444 -4.348 3.497 1.00 95.31 113 PRO A N 1
ATOM 844 C CA . PRO A 1 113 ? -15.546 -4.769 4.578 1.00 95.31 113 PRO A CA 1
ATOM 845 C C . PRO A 1 113 ? -15.357 -6.289 4.713 1.00 95.31 113 PRO A C 1
ATOM 847 O O . PRO A 1 113 ? -14.493 -6.738 5.468 1.00 95.31 113 PRO A O 1
ATOM 850 N N . SER A 1 114 ? -16.202 -7.091 4.058 1.00 95.62 114 SER A N 1
ATOM 851 C CA . SER A 1 114 ? -16.110 -8.553 4.068 1.00 95.62 114 SER A CA 1
ATOM 852 C C . SER A 1 114 ? -15.300 -9.117 2.900 1.00 95.62 114 SER A C 1
ATOM 854 O O . SER A 1 114 ? -14.843 -10.256 2.990 1.00 95.62 114 SER A O 1
ATOM 856 N N . ALA A 1 115 ? -15.081 -8.326 1.846 1.00 96.75 115 ALA A N 1
ATOM 857 C CA . ALA A 1 115 ? -14.278 -8.711 0.694 1.00 96.75 115 ALA A CA 1
ATOM 858 C C . ALA A 1 115 ? -12.778 -8.521 0.964 1.00 96.75 115 ALA A C 1
ATOM 860 O O . ALA A 1 115 ? -12.360 -7.573 1.633 1.00 96.75 115 ALA A O 1
ATOM 861 N N . SER A 1 116 ? -11.966 -9.414 0.401 1.00 97.94 116 SER A N 1
ATOM 862 C CA . SER A 1 116 ? -10.508 -9.389 0.491 1.00 97.94 116 SER A CA 1
ATOM 863 C C . SER A 1 116 ? -9.854 -9.470 -0.889 1.00 97.94 116 SER A C 1
ATOM 865 O O . SER A 1 116 ? -10.468 -9.865 -1.882 1.00 97.94 116 SER A O 1
ATOM 867 N N . VAL A 1 117 ? -8.586 -9.070 -0.944 1.00 97.88 117 VAL A N 1
ATOM 868 C CA . VAL A 1 117 ? -7.703 -9.176 -2.107 1.00 97.88 117 VAL A CA 1
ATOM 869 C C . VAL A 1 117 ? -6.431 -9.876 -1.654 1.00 97.88 117 VAL A C 1
ATOM 871 O O . VAL A 1 117 ? -5.892 -9.565 -0.593 1.00 97.88 117 VAL A O 1
ATOM 874 N N . VAL A 1 118 ? -5.934 -10.813 -2.456 1.00 98.25 118 VAL A N 1
ATOM 875 C CA . VAL A 1 118 ? -4.608 -11.397 -2.243 1.00 98.25 118 VAL A CA 1
ATOM 876 C C . VAL A 1 118 ? -3.606 -10.579 -3.039 1.00 98.25 118 VAL A C 1
ATOM 878 O O . VAL A 1 118 ? -3.712 -10.512 -4.258 1.00 98.25 118 VAL A O 1
ATOM 881 N N . ILE A 1 119 ? -2.636 -9.979 -2.356 1.00 98.06 119 ILE A N 1
ATOM 882 C CA . ILE A 1 119 ? -1.527 -9.256 -2.980 1.00 98.06 119 ILE A CA 1
ATOM 883 C C . ILE A 1 119 ? -0.252 -10.095 -2.949 1.00 98.06 119 ILE A C 1
ATOM 885 O O . ILE A 1 119 ? -0.039 -10.858 -2.007 1.00 98.06 119 ILE A O 1
ATOM 889 N N . GLN A 1 120 ? 0.629 -9.921 -3.932 1.00 97.44 120 GLN A N 1
ATOM 890 C CA . GLN A 1 120 ? 1.998 -10.438 -3.897 1.00 97.44 120 GLN A CA 1
ATOM 891 C C . GLN A 1 120 ? 2.991 -9.317 -3.592 1.00 97.44 120 GLN A C 1
ATOM 893 O O . GLN A 1 120 ? 2.925 -8.243 -4.189 1.00 97.44 120 GLN A O 1
ATOM 898 N N . ILE A 1 121 ? 3.957 -9.569 -2.707 1.00 97.88 121 ILE A N 1
ATOM 899 C CA . ILE A 1 121 ? 5.041 -8.615 -2.459 1.00 97.88 121 ILE A CA 1
ATOM 900 C C . ILE A 1 121 ? 6.034 -8.647 -3.615 1.00 97.88 121 ILE A C 1
ATOM 902 O O . ILE A 1 121 ? 6.710 -9.655 -3.853 1.00 97.88 121 ILE A O 1
ATOM 906 N N . VAL A 1 122 ? 6.134 -7.520 -4.313 1.00 96.69 122 VAL A N 1
ATOM 907 C CA . VAL A 1 122 ? 7.027 -7.329 -5.466 1.00 96.69 122 VAL A CA 1
ATOM 908 C C . VAL A 1 122 ? 8.003 -6.169 -5.276 1.00 96.69 122 VAL A C 1
ATOM 910 O O . VAL A 1 122 ? 8.943 -6.023 -6.060 1.00 96.69 122 VAL A O 1
ATOM 913 N N . ASP A 1 123 ? 7.815 -5.375 -4.225 1.00 96.56 123 ASP A N 1
ATOM 914 C CA . ASP A 1 123 ? 8.644 -4.219 -3.910 1.00 96.56 123 ASP A CA 1
ATOM 915 C C . ASP A 1 123 ? 8.764 -4.009 -2.387 1.00 96.56 123 ASP A C 1
ATOM 917 O O . ASP A 1 123 ? 8.210 -4.762 -1.582 1.00 96.56 123 ASP A O 1
ATOM 921 N N . ALA A 1 124 ? 9.511 -2.986 -1.990 1.00 96.50 124 ALA A N 1
ATOM 922 C CA . ALA A 1 124 ? 9.683 -2.529 -0.623 1.00 96.50 124 ALA A CA 1
ATOM 923 C C . ALA A 1 124 ? 9.144 -1.101 -0.484 1.00 96.50 124 ALA A C 1
ATOM 925 O O . ALA A 1 124 ? 9.379 -0.273 -1.361 1.00 96.50 124 ALA A O 1
ATOM 926 N N . CYS A 1 125 ? 8.500 -0.780 0.642 1.00 97.00 125 CYS A N 1
ATOM 927 C CA . CYS A 1 125 ? 8.294 0.613 1.027 1.00 97.00 125 CYS A CA 1
ATOM 928 C C . CYS A 1 125 ? 9.327 1.033 2.082 1.00 97.00 125 CYS A C 1
ATOM 930 O O . CYS A 1 125 ? 9.141 0.763 3.273 1.00 97.00 125 CYS A O 1
ATOM 932 N N . PRO A 1 126 ? 10.429 1.692 1.690 1.00 96.88 126 PRO A N 1
ATOM 933 C CA . PRO A 1 126 ? 11.450 2.084 2.643 1.00 96.88 126 PRO A CA 1
ATOM 934 C C . PRO A 1 126 ? 10.996 3.266 3.500 1.00 96.88 126 PRO A C 1
ATOM 936 O O . PRO A 1 126 ? 10.499 4.262 2.974 1.00 96.88 126 PRO A O 1
ATOM 939 N N . CYS A 1 127 ? 11.238 3.208 4.810 1.00 96.38 127 CYS A N 1
ATOM 940 C CA . CYS A 1 127 ? 11.009 4.327 5.729 1.00 96.38 127 CYS A CA 1
ATOM 941 C C . CYS A 1 127 ? 11.873 5.558 5.378 1.00 96.38 127 CYS A C 1
ATOM 943 O O . CYS A 1 127 ? 11.475 6.701 5.617 1.00 96.38 127 CYS A O 1
ATOM 945 N N . SER A 1 128 ? 13.049 5.340 4.778 1.00 95.44 128 SER A N 1
ATOM 946 C CA . SER A 1 128 ? 13.944 6.394 4.291 1.00 95.44 128 SER A CA 1
ATOM 947 C C . SER A 1 128 ? 14.073 6.339 2.769 1.00 95.44 128 SER A C 1
ATOM 949 O O . SER A 1 128 ? 14.850 5.553 2.232 1.00 95.44 128 SER A O 1
ATOM 951 N N . TYR A 1 129 ? 13.337 7.209 2.074 1.00 93.75 129 TYR A N 1
ATOM 952 C CA . TYR A 1 129 ? 13.370 7.317 0.615 1.00 93.75 129 TYR A CA 1
ATOM 953 C C . TYR A 1 129 ? 13.657 8.757 0.172 1.00 93.75 129 TYR A C 1
ATOM 955 O O . TYR A 1 129 ? 12.776 9.608 0.298 1.00 93.75 129 TYR A O 1
ATOM 963 N N . PRO A 1 130 ? 14.855 9.079 -0.353 1.00 92.62 130 PRO A N 1
ATOM 964 C CA . PRO A 1 130 ? 15.226 10.461 -0.669 1.00 92.62 130 PRO A CA 1
ATOM 965 C C . PRO A 1 130 ? 14.264 11.181 -1.625 1.00 92.62 130 PRO A C 1
ATOM 967 O O . PRO A 1 130 ? 14.008 12.369 -1.449 1.00 92.62 130 PRO A O 1
ATOM 970 N N . GLY A 1 131 ? 13.696 10.468 -2.604 1.00 90.25 131 GLY A N 1
ATOM 971 C CA . GLY A 1 131 ? 12.795 11.046 -3.607 1.00 90.25 131 GLY A CA 1
ATOM 972 C C . GLY A 1 131 ? 11.391 11.382 -3.095 1.00 90.25 131 GLY A C 1
ATOM 973 O O . GLY A 1 131 ? 10.691 12.165 -3.729 1.00 90.25 131 GLY A O 1
ATOM 974 N N . ASN A 1 132 ? 10.973 10.820 -1.955 1.00 91.25 132 ASN A N 1
ATOM 975 C CA . ASN A 1 132 ? 9.654 11.071 -1.365 1.00 91.25 132 ASN A CA 1
ATOM 976 C C . ASN A 1 132 ? 9.686 10.964 0.169 1.00 91.25 132 ASN A C 1
ATOM 978 O O . ASN A 1 132 ? 8.832 10.340 0.801 1.00 91.25 132 ASN A O 1
ATOM 982 N N . TYR A 1 133 ? 10.708 11.574 0.776 1.00 93.44 133 TYR A N 1
ATOM 983 C CA . TYR A 1 133 ? 11.043 11.381 2.188 1.00 93.44 133 TYR A CA 1
ATOM 984 C C . TYR A 1 133 ? 9.860 11.636 3.128 1.00 93.44 133 TYR A C 1
ATOM 986 O O . TYR A 1 133 ? 9.620 10.851 4.038 1.00 93.44 133 TYR A O 1
ATOM 994 N N . TYR A 1 134 ? 9.091 12.704 2.898 1.00 95.19 134 TYR A N 1
ATOM 995 C CA . TYR A 1 134 ? 7.951 13.051 3.749 1.00 95.19 134 TYR A CA 1
ATOM 996 C C . TYR A 1 134 ? 6.829 12.001 3.685 1.00 95.19 134 TYR A C 1
ATOM 998 O O . TYR A 1 134 ? 6.298 11.604 4.719 1.00 95.19 134 TYR A O 1
ATOM 1006 N N . SER A 1 135 ? 6.485 11.508 2.491 1.00 95.06 135 SER A N 1
ATOM 1007 C CA . SER A 1 135 ? 5.436 10.491 2.340 1.00 95.06 135 SER A CA 1
ATOM 1008 C C . SER A 1 135 ? 5.867 9.154 2.941 1.00 95.06 135 SER A C 1
ATOM 1010 O O . SER A 1 135 ? 5.163 8.588 3.773 1.00 95.06 135 SER A O 1
ATOM 1012 N N . ASN A 1 136 ? 7.066 8.683 2.598 1.00 96.19 136 ASN A N 1
ATOM 1013 C CA . ASN A 1 136 ? 7.598 7.423 3.111 1.00 96.19 136 ASN A CA 1
ATOM 1014 C C . ASN A 1 136 ? 7.759 7.450 4.633 1.00 96.19 136 ASN A C 1
ATOM 1016 O O . ASN A 1 136 ? 7.411 6.483 5.309 1.00 96.19 136 ASN A O 1
ATOM 1020 N N . LYS A 1 137 ? 8.191 8.591 5.188 1.00 96.19 137 LYS A N 1
ATOM 1021 C CA . LYS A 1 137 ? 8.273 8.772 6.637 1.00 96.19 137 LYS A CA 1
ATOM 1022 C C . LYS A 1 137 ? 6.901 8.680 7.313 1.00 96.19 137 LYS A C 1
ATOM 1024 O O . LYS A 1 137 ? 6.809 8.173 8.427 1.00 96.19 137 LYS A O 1
ATOM 1029 N N . ARG A 1 138 ? 5.850 9.170 6.649 1.00 97.12 138 ARG A N 1
ATOM 1030 C CA . ARG A 1 138 ? 4.471 9.167 7.149 1.00 97.12 138 ARG A CA 1
ATOM 1031 C C . ARG A 1 138 ? 3.824 7.783 7.135 1.00 97.12 138 ARG A C 1
ATOM 1033 O O . ARG A 1 138 ? 3.026 7.505 8.025 1.00 97.12 138 ARG A O 1
ATOM 1040 N N . TRP A 1 139 ? 4.122 6.955 6.134 1.00 97.44 139 TRP A N 1
ATOM 1041 C CA . TRP A 1 139 ? 3.378 5.711 5.899 1.00 97.44 139 TRP A CA 1
ATOM 1042 C C . TRP A 1 139 ? 4.171 4.440 6.177 1.00 97.44 139 TRP A C 1
ATOM 1044 O O . TRP A 1 139 ? 3.602 3.483 6.697 1.00 97.44 139 TRP A O 1
ATOM 1054 N N . CYS A 1 140 ? 5.476 4.440 5.920 1.00 97.31 140 CYS A N 1
ATOM 1055 C CA . CYS A 1 140 ? 6.278 3.219 5.877 1.00 97.31 140 CYS A CA 1
ATOM 1056 C C . CYS A 1 140 ? 7.193 3.038 7.090 1.00 97.31 140 CYS A C 1
ATOM 1058 O O . CYS A 1 140 ? 8.045 2.155 7.083 1.00 97.31 140 CYS A O 1
ATOM 1060 N N . CYS A 1 141 ? 7.035 3.850 8.137 1.00 94.19 141 CYS A N 1
ATOM 1061 C CA . CYS A 1 141 ? 7.919 3.853 9.299 1.00 94.19 141 CYS A CA 1
ATOM 1062 C C . CYS A 1 141 ? 7.283 3.258 10.561 1.00 94.19 141 CYS A C 1
ATOM 1064 O O . CYS A 1 141 ? 6.979 4.011 11.476 1.00 94.19 141 CYS A O 1
ATOM 1066 N N . GLY A 1 142 ? 7.171 1.928 10.645 1.00 90.06 142 GLY A N 1
ATOM 1067 C CA . GLY A 1 142 ? 7.107 1.135 11.891 1.00 90.06 142 GLY A CA 1
ATOM 1068 C C . GLY A 1 142 ? 6.026 1.452 12.943 1.00 90.06 142 GLY A C 1
ATOM 1069 O O . GLY A 1 142 ? 5.979 0.785 13.970 1.00 90.06 142 GLY A O 1
ATOM 1070 N N . ASP A 1 143 ? 5.172 2.452 12.736 1.00 93.75 143 ASP A N 1
ATOM 1071 C CA . ASP A 1 143 ? 4.108 2.868 13.653 1.00 93.75 143 ASP A CA 1
ATOM 1072 C C . ASP A 1 143 ? 2.851 1.997 13.522 1.00 93.75 143 ASP A C 1
ATOM 1074 O O . ASP A 1 143 ? 2.049 1.909 14.452 1.00 93.75 143 ASP A O 1
ATOM 1078 N N . MET A 1 144 ? 2.688 1.359 12.363 1.00 95.00 144 MET A N 1
ATOM 1079 C CA . MET A 1 144 ? 1.604 0.451 12.009 1.00 95.00 144 MET A CA 1
ATOM 1080 C C . MET A 1 144 ? 2.062 -0.445 10.853 1.00 95.00 144 MET A C 1
ATOM 1082 O O . MET A 1 144 ? 2.857 -0.007 10.018 1.00 95.00 144 MET A O 1
ATOM 1086 N N . ASP A 1 145 ? 1.534 -1.669 10.772 1.00 97.12 145 ASP A N 1
ATOM 1087 C CA . ASP A 1 145 ? 1.743 -2.521 9.601 1.00 97.12 145 ASP A CA 1
ATOM 1088 C C . ASP A 1 145 ? 1.253 -1.821 8.337 1.00 97.12 145 ASP A C 1
ATOM 1090 O O . ASP A 1 145 ? 0.153 -1.260 8.293 1.00 97.12 145 ASP A O 1
ATOM 1094 N N . HIS A 1 146 ? 2.088 -1.835 7.305 1.00 98.06 146 H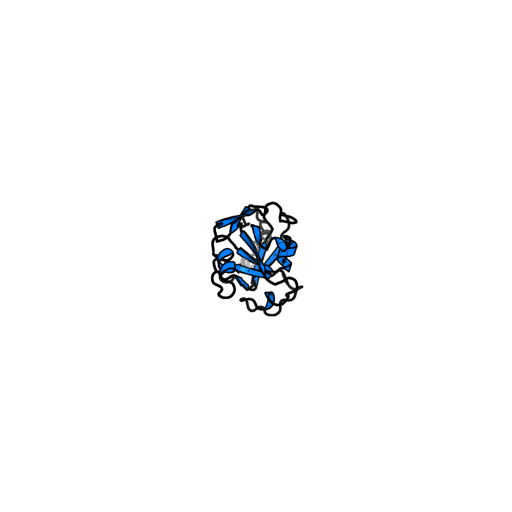IS A N 1
ATOM 1095 C CA . HIS A 1 146 ? 1.842 -1.039 6.122 1.00 98.06 146 HIS A CA 1
ATOM 1096 C C . HIS A 1 146 ? 2.236 -1.756 4.837 1.00 98.06 146 HIS A C 1
ATOM 1098 O O . HIS A 1 146 ? 3.362 -2.247 4.703 1.00 98.06 146 HIS A O 1
ATOM 1104 N N . PHE A 1 147 ? 1.305 -1.721 3.885 1.00 98.38 147 PHE A N 1
ATOM 1105 C CA . PHE A 1 147 ? 1.538 -2.056 2.489 1.00 98.38 147 PHE A CA 1
ATOM 1106 C C . PHE A 1 147 ? 1.296 -0.828 1.612 1.00 98.38 147 PHE A C 1
ATOM 1108 O O . PHE A 1 147 ? 0.254 -0.187 1.718 1.00 98.38 147 PHE A O 1
ATOM 1115 N N . ASP A 1 148 ? 2.213 -0.530 0.704 1.00 97.56 148 ASP A N 1
ATOM 1116 C CA . ASP A 1 148 ? 1.913 0.335 -0.434 1.00 97.56 148 ASP A CA 1
ATOM 1117 C C . ASP A 1 148 ? 1.466 -0.578 -1.579 1.00 97.56 148 ASP A C 1
ATOM 1119 O O . ASP A 1 148 ? 2.264 -1.363 -2.089 1.00 97.56 148 ASP A O 1
ATOM 1123 N N . ILE A 1 149 ? 0.173 -0.601 -1.906 1.00 98.00 149 ILE A N 1
ATOM 1124 C CA . ILE A 1 149 ? -0.388 -1.575 -2.860 1.00 98.00 149 ILE A CA 1
ATOM 1125 C C . ILE A 1 149 ? -0.593 -0.958 -4.237 1.00 98.00 149 ILE A C 1
ATOM 1127 O O . ILE A 1 149 ? -0.667 0.255 -4.394 1.00 98.00 149 ILE A O 1
ATOM 1131 N N . SER A 1 150 ? -0.680 -1.781 -5.269 1.00 96.38 150 SER A N 1
ATOM 1132 C CA . SER A 1 150 ? -0.933 -1.276 -6.609 1.00 96.38 150 SER A CA 1
ATOM 1133 C C . SER A 1 150 ? -2.318 -0.622 -6.702 1.00 96.38 150 SER A C 1
ATOM 1135 O O . SER A 1 150 ? -3.252 -1.003 -5.987 1.00 96.38 150 SER A O 1
ATOM 1137 N N . VAL A 1 151 ? -2.485 0.331 -7.624 1.00 96.06 151 VAL A N 1
ATOM 1138 C CA . VAL A 1 151 ? -3.802 0.936 -7.899 1.00 96.06 151 VAL A CA 1
ATOM 1139 C C . VAL A 1 151 ? -4.876 -0.114 -8.210 1.00 96.06 151 VAL A C 1
ATOM 1141 O O . VAL A 1 151 ? -6.004 0.028 -7.747 1.00 96.06 151 VAL A O 1
ATOM 1144 N N . TRP A 1 152 ? -4.521 -1.211 -8.891 1.00 95.12 152 TRP A N 1
ATOM 1145 C CA . TRP A 1 152 ? -5.457 -2.298 -9.211 1.00 95.12 152 TRP A CA 1
ATOM 1146 C C . TRP A 1 152 ? -5.935 -3.063 -7.974 1.00 95.12 152 TRP A C 1
ATOM 1148 O O . TRP A 1 152 ? -7.109 -3.428 -7.908 1.00 95.12 152 TRP A O 1
ATOM 1158 N N . ALA A 1 153 ? -5.061 -3.284 -6.986 1.00 96.81 153 ALA A N 1
ATOM 1159 C CA . ALA A 1 153 ? -5.456 -3.888 -5.717 1.00 96.81 153 ALA A CA 1
ATOM 1160 C C . ALA A 1 153 ? -6.293 -2.910 -4.878 1.00 96.81 153 ALA A C 1
ATOM 1162 O O . ALA A 1 153 ? -7.302 -3.297 -4.288 1.00 96.81 153 ALA A O 1
ATOM 1163 N N . PHE A 1 154 ? -5.906 -1.631 -4.847 1.00 97.75 154 PHE A N 1
ATOM 1164 C CA . PHE A 1 154 ? -6.596 -0.612 -4.057 1.00 97.75 154 PHE A CA 1
ATOM 1165 C C . PHE A 1 154 ? -8.031 -0.373 -4.540 1.00 97.75 154 PHE A C 1
ATOM 1167 O O . PHE A 1 154 ? -8.947 -0.351 -3.719 1.00 97.75 154 PHE A O 1
ATOM 1174 N N . GLU A 1 155 ? -8.249 -0.258 -5.854 1.00 96.38 155 GLU A N 1
ATOM 1175 C CA . GLU A 1 155 ? -9.573 -0.011 -6.453 1.00 96.38 155 GLU A CA 1
ATOM 1176 C C . GLU A 1 155 ? -10.583 -1.138 -6.209 1.00 96.38 155 GLU A C 1
ATOM 1178 O O . GLU A 1 155 ? -11.791 -0.920 -6.298 1.00 96.38 155 GLU A O 1
ATOM 1183 N N . LYS A 1 156 ? -10.118 -2.338 -5.852 1.00 97.50 156 LYS A N 1
ATOM 1184 C CA . LYS A 1 156 ? -10.991 -3.438 -5.418 1.00 97.50 156 LYS A CA 1
ATOM 1185 C C . LYS A 1 156 ? -11.515 -3.239 -3.993 1.00 97.50 156 LYS A C 1
ATOM 1187 O O . LYS A 1 156 ? -12.564 -3.778 -3.650 1.00 97.50 156 LYS A O 1
ATOM 1192 N N . LEU A 1 157 ? -10.801 -2.473 -3.166 1.00 98.44 157 LEU A N 1
ATOM 1193 C CA . LEU A 1 157 ? -11.089 -2.275 -1.744 1.00 98.44 157 LEU A CA 1
ATOM 1194 C C . LEU A 1 157 ? -11.788 -0.936 -1.458 1.00 98.44 157 LEU A C 1
ATOM 1196 O O . LEU A 1 157 ? -12.699 -0.880 -0.623 1.00 98.44 157 LEU A O 1
ATOM 1200 N N . ALA A 1 158 ? -11.362 0.142 -2.122 1.00 98.25 158 ALA A N 1
ATOM 1201 C CA . ALA A 1 158 ? -11.879 1.493 -1.921 1.00 98.25 158 ALA A CA 1
ATOM 1202 C C . ALA A 1 158 ? -11.578 2.431 -3.107 1.00 98.25 158 ALA A C 1
ATOM 1204 O O . ALA A 1 158 ? -10.752 2.155 -3.969 1.00 98.25 158 ALA A O 1
ATOM 1205 N N . ASP A 1 159 ? -12.224 3.598 -3.108 1.00 97.25 159 ASP A N 1
ATOM 1206 C CA . ASP A 1 159 ? -12.009 4.659 -4.101 1.00 97.25 159 ASP A CA 1
ATOM 1207 C C . ASP A 1 159 ? -10.613 5.298 -3.950 1.00 97.25 159 ASP A C 1
ATOM 1209 O O . ASP A 1 159 ? -10.263 5.764 -2.857 1.00 97.25 159 ASP A O 1
ATOM 1213 N N . LEU A 1 160 ? -9.839 5.387 -5.043 1.00 95.62 160 LEU A N 1
ATOM 1214 C CA . LEU A 1 160 ? -8.479 5.955 -5.059 1.00 95.62 160 LEU A CA 1
ATOM 1215 C C . LEU A 1 160 ? -8.379 7.351 -4.431 1.00 95.62 160 LEU A C 1
ATOM 1217 O O . LEU A 1 160 ? -7.318 7.703 -3.903 1.00 95.62 160 LEU A O 1
ATOM 1221 N N . LYS A 1 161 ? -9.463 8.146 -4.439 1.00 95.56 161 LYS A N 1
ATOM 1222 C CA . LYS A 1 161 ? -9.482 9.503 -3.862 1.00 95.56 161 LYS A CA 1
ATOM 1223 C C . LYS A 1 161 ? -9.123 9.546 -2.377 1.00 95.56 161 LYS A C 1
ATOM 1225 O O . LYS A 1 161 ? -8.739 10.599 -1.874 1.00 95.56 161 LYS A O 1
ATOM 1230 N N . TRP A 1 162 ? -9.279 8.433 -1.657 1.00 96.50 162 TRP A N 1
ATOM 1231 C CA . TRP A 1 162 ? -8.962 8.370 -0.231 1.00 96.50 162 TRP A CA 1
ATOM 1232 C C . TRP A 1 162 ? -7.458 8.347 0.045 1.00 96.50 162 TRP A C 1
ATOM 1234 O O . TRP A 1 162 ? -7.052 8.727 1.150 1.00 96.50 162 TRP A O 1
ATOM 1244 N N . GLY A 1 163 ? -6.651 7.907 -0.931 1.00 95.81 163 GLY A N 1
ATOM 1245 C CA . GLY A 1 163 ? -5.184 7.816 -0.889 1.00 95.81 163 GLY A CA 1
ATOM 1246 C C . GLY A 1 163 ? -4.618 6.781 0.090 1.00 95.81 163 GLY A C 1
ATOM 1247 O O . GLY A 1 163 ? -3.553 6.226 -0.147 1.00 95.81 163 GLY A O 1
ATOM 1248 N N . VAL A 1 164 ? -5.330 6.519 1.185 1.00 97.81 164 VAL A N 1
ATOM 1249 C CA . VAL A 1 164 ? -4.979 5.559 2.227 1.00 97.81 164 VAL A CA 1
ATOM 1250 C C . VAL A 1 164 ? -6.247 5.001 2.876 1.00 97.81 164 VAL A C 1
ATOM 1252 O O . VAL A 1 164 ? -7.196 5.751 3.150 1.00 97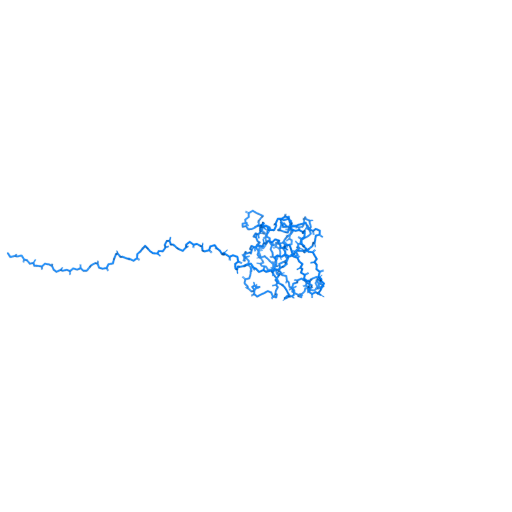.81 164 VAL A O 1
ATOM 1255 N N . ILE A 1 165 ? -6.246 3.701 3.156 1.00 98.50 165 ILE A N 1
ATOM 1256 C CA . ILE A 1 165 ? -7.293 2.977 3.886 1.00 98.50 165 ILE A CA 1
ATOM 1257 C C . ILE A 1 165 ? -6.701 2.220 5.071 1.00 98.50 165 ILE A C 1
ATOM 1259 O O . ILE A 1 165 ? -5.512 1.909 5.086 1.00 98.50 165 ILE A O 1
ATOM 1263 N N . ALA A 1 166 ? -7.539 1.923 6.061 1.00 98.19 166 ALA A N 1
ATOM 1264 C CA . ALA A 1 166 ? -7.191 0.939 7.076 1.00 98.19 166 ALA A CA 1
ATOM 1265 C C . ALA A 1 166 ? -7.391 -0.471 6.514 1.00 98.19 166 ALA A C 1
ATOM 1267 O O . ALA A 1 166 ? -8.306 -0.698 5.714 1.00 98.19 166 ALA A O 1
ATOM 1268 N N . LEU A 1 167 ? -6.533 -1.385 6.959 1.00 97.19 167 LEU A N 1
ATOM 1269 C CA . LEU A 1 167 ? -6.603 -2.821 6.710 1.00 97.19 167 LEU A CA 1
ATOM 1270 C C . LEU A 1 167 ? -6.879 -3.598 8.005 1.00 97.19 167 LEU A C 1
ATOM 1272 O O . LEU A 1 167 ? -6.570 -3.075 9.106 1.00 97.19 167 LEU A O 1
#